Protein AF-A0A2M9WPB8-F1 (afdb_monomer_lite)

InterPro domains:
  IPR001460 Penicillin-binding protein, transpeptidase [PF00905] (1-95)
  IPR012338 Beta-lactamase/transpeptidase-like [G3DSA:3.40.710.10] (1-95)
  IPR012338 Beta-lactamase/transpeptidase-like [SSF56601] (2-95)
  IPR050396 Glycosyltransferase 51/Transpeptidase [PTHR32282] (2-95)

Structure (mmCIF, N/CA/C/O backbone):
data_AF-A0A2M9WPB8-F1
#
_entry.id   AF-A0A2M9WPB8-F1
#
loop_
_atom_site.group_PDB
_atom_site.id
_atom_site.type_symbol
_atom_site.label_atom_id
_atom_site.label_alt_id
_atom_site.label_comp_id
_atom_site.label_asym_id
_atom_site.label_entity_id
_atom_site.label_seq_id
_atom_site.pdbx_PDB_ins_code
_atom_site.Cartn_x
_atom_site.Cartn_y
_atom_site.Cartn_z
_atom_site.occupancy
_atom_site.B_iso_or_equiv
_atom_site.auth_seq_id
_atom_site.auth_comp_id
_atom_site.auth_asym_id
_atom_site.auth_atom_id
_atom_site.pdbx_PDB_model_num
ATOM 1 N N . MET A 1 1 ? 14.241 6.677 -9.712 1.00 82.38 1 MET A N 1
ATOM 2 C CA . MET A 1 1 ? 12.835 6.369 -9.371 1.00 82.38 1 MET A CA 1
ATOM 3 C C . MET A 1 1 ? 12.424 5.199 -10.237 1.00 82.38 1 MET A C 1
ATOM 5 O O . MET A 1 1 ? 12.708 5.253 -11.427 1.00 82.38 1 MET A O 1
ATOM 9 N N . GLY A 1 2 ? 11.873 4.148 -9.635 1.00 93.19 2 GLY A N 1
ATOM 10 C CA . GLY A 1 2 ? 11.401 2.963 -10.349 1.00 93.19 2 GLY A CA 1
ATOM 11 C C . GLY A 1 2 ? 9.881 2.978 -10.468 1.00 93.19 2 GLY A C 1
ATOM 12 O O . GLY A 1 2 ? 9.210 3.487 -9.572 1.00 93.19 2 GLY A O 1
ATOM 13 N N . ALA A 1 3 ? 9.346 2.433 -11.553 1.00 96.06 3 ALA A N 1
ATOM 14 C CA . ALA A 1 3 ? 7.912 2.236 -11.740 1.00 96.06 3 ALA A CA 1
ATOM 15 C C . ALA A 1 3 ? 7.658 0.923 -12.481 1.00 96.06 3 ALA A C 1
ATOM 17 O O . ALA A 1 3 ? 8.431 0.563 -13.365 1.00 96.06 3 ALA A O 1
ATOM 18 N N . VAL A 1 4 ? 6.566 0.235 -12.150 1.00 97.50 4 VAL A N 1
ATOM 19 C CA . VAL A 1 4 ? 6.131 -1.002 -12.811 1.00 97.50 4 VAL A CA 1
ATOM 20 C C . VAL A 1 4 ? 4.626 -0.924 -13.028 1.00 97.50 4 VAL A C 1
ATOM 22 O O . VAL A 1 4 ? 3.887 -0.550 -12.120 1.00 97.50 4 VAL A O 1
ATOM 25 N N . VAL A 1 5 ? 4.175 -1.282 -14.226 1.00 97.94 5 VAL A N 1
ATOM 26 C CA . VAL A 1 5 ? 2.761 -1.458 -14.564 1.00 97.94 5 VAL A CA 1
ATOM 27 C C . VAL A 1 5 ? 2.510 -2.945 -14.742 1.00 97.94 5 VAL A C 1
ATOM 29 O O . VAL A 1 5 ? 3.201 -3.600 -15.527 1.00 97.94 5 VAL A O 1
ATOM 32 N N . ILE A 1 6 ? 1.522 -3.469 -14.020 1.00 98.25 6 ILE A N 1
ATOM 33 C CA . ILE A 1 6 ? 1.168 -4.887 -14.042 1.00 98.25 6 ILE A CA 1
ATOM 34 C C . ILE A 1 6 ? -0.275 -5.104 -14.494 1.00 98.25 6 ILE A C 1
ATOM 36 O O . ILE A 1 6 ? -1.151 -4.274 -14.258 1.00 98.25 6 ILE A O 1
ATOM 40 N N . ASP A 1 7 ? -0.513 -6.251 -15.118 1.00 98.25 7 ASP A N 1
ATOM 41 C CA . ASP A 1 7 ? -1.843 -6.828 -15.265 1.00 98.25 7 ASP A CA 1
ATOM 42 C C . ASP A 1 7 ? -2.247 -7.480 -13.935 1.00 98.25 7 ASP A C 1
ATOM 44 O O . ASP A 1 7 ? -1.596 -8.423 -13.482 1.00 98.25 7 ASP A O 1
ATOM 48 N N . ASN A 1 8 ? -3.315 -6.988 -13.304 1.00 97.31 8 ASN A N 1
ATOM 49 C CA . ASN A 1 8 ? -3.759 -7.478 -11.994 1.00 97.31 8 ASN A CA 1
ATOM 50 C C . ASN A 1 8 ? -4.323 -8.907 -12.030 1.00 97.31 8 ASN A C 1
ATOM 52 O O . ASN A 1 8 ? -4.297 -9.586 -11.008 1.00 97.31 8 ASN A O 1
ATOM 56 N N . ALA A 1 9 ? -4.852 -9.362 -13.169 1.00 98.00 9 ALA A N 1
ATOM 57 C CA . ALA A 1 9 ? -5.439 -10.693 -13.291 1.00 98.00 9 ALA A CA 1
ATOM 58 C C . ALA A 1 9 ? -4.362 -11.763 -13.501 1.00 98.00 9 ALA A C 1
ATOM 60 O O . ALA A 1 9 ? -4.475 -12.866 -12.971 1.00 98.00 9 ALA A O 1
ATOM 61 N N . THR A 1 10 ? -3.316 -11.448 -14.270 1.00 98.19 10 THR A N 1
ATOM 62 C CA . THR A 1 10 ? -2.287 -12.431 -14.643 1.00 98.19 10 THR A CA 1
ATOM 63 C C . THR A 1 10 ? -0.930 -12.203 -13.981 1.00 98.19 10 THR A C 1
ATOM 65 O O . THR A 1 10 ? -0.043 -13.036 -14.138 1.00 98.19 10 THR A O 1
ATOM 68 N N . GLY A 1 11 ? -0.712 -11.058 -13.332 1.00 96.88 11 GLY A N 1
ATOM 69 C CA . GLY A 1 11 ? 0.582 -10.660 -12.766 1.00 96.88 11 GLY A CA 1
ATOM 70 C C . GLY A 1 11 ? 1.653 -10.318 -13.810 1.00 96.88 11 GLY A C 1
ATOM 71 O O . GLY A 1 11 ? 2.839 -10.276 -13.488 1.00 96.88 11 GLY A O 1
ATOM 72 N N . LYS A 1 12 ? 1.272 -10.098 -15.076 1.00 98.31 12 LYS A N 1
ATOM 73 C CA . LYS A 1 12 ? 2.234 -9.802 -16.151 1.00 98.31 12 LYS A CA 1
ATOM 74 C C . LYS A 1 12 ? 2.749 -8.377 -16.007 1.00 98.31 12 LYS A C 1
ATOM 76 O O . LYS A 1 12 ? 1.950 -7.463 -15.836 1.00 98.31 12 LYS A O 1
ATOM 81 N N . VAL A 1 13 ? 4.054 -8.172 -16.167 1.00 97.81 13 VAL A N 1
ATOM 82 C CA . VAL A 1 13 ? 4.626 -6.827 -16.311 1.00 97.81 13 VAL A CA 1
ATOM 83 C C . VAL A 1 13 ? 4.338 -6.325 -17.724 1.00 97.81 13 VAL A C 1
ATOM 85 O O . VAL A 1 13 ? 4.797 -6.917 -18.699 1.00 97.81 13 VAL A O 1
ATOM 88 N N . LEU A 1 14 ? 3.570 -5.243 -17.830 1.00 97.88 14 LEU A N 1
ATOM 89 C CA . LEU A 1 14 ? 3.211 -4.615 -19.104 1.00 97.88 14 LEU A CA 1
ATOM 90 C C . LEU A 1 14 ? 4.253 -3.578 -19.529 1.00 97.88 14 LEU A C 1
ATOM 92 O O . LEU A 1 14 ? 4.575 -3.455 -20.707 1.00 97.88 14 LEU A O 1
ATOM 96 N N . ALA A 1 15 ? 4.781 -2.835 -18.558 1.00 97.69 15 ALA A N 1
ATOM 97 C CA . ALA A 1 15 ? 5.830 -1.845 -18.750 1.00 97.69 15 ALA A CA 1
ATOM 98 C C . ALA A 1 15 ? 6.548 -1.580 -17.422 1.00 97.69 15 ALA A C 1
ATOM 100 O O . ALA A 1 15 ? 5.979 -1.782 -16.348 1.00 97.69 15 ALA A O 1
ATOM 101 N N . PHE A 1 16 ? 7.780 -1.080 -17.483 1.00 97.44 16 PHE A N 1
ATOM 102 C CA . PHE A 1 16 ? 8.485 -0.581 -16.307 1.00 97.44 16 PHE A CA 1
ATOM 103 C C . PHE A 1 16 ? 9.473 0.525 -16.682 1.00 97.44 16 PHE A C 1
ATOM 105 O O . PHE A 1 16 ? 9.911 0.628 -17.826 1.00 97.44 16 PHE A O 1
ATOM 112 N N . SER A 1 17 ? 9.845 1.334 -15.694 1.00 96.62 17 SER A N 1
ATOM 113 C CA . SER A 1 17 ? 10.980 2.248 -15.761 1.00 96.62 17 SER A CA 1
ATOM 114 C C . SER A 1 17 ? 11.921 1.942 -14.604 1.00 96.62 17 SER A C 1
ATOM 116 O O . SER A 1 17 ? 11.509 1.971 -13.445 1.00 96.62 17 SER A O 1
ATOM 118 N N . GLY A 1 18 ? 13.180 1.628 -14.914 1.00 95.44 18 GLY A N 1
ATOM 119 C CA . GLY A 1 18 ? 14.210 1.366 -13.907 1.00 95.44 18 GLY A CA 1
ATOM 120 C C . GLY A 1 18 ? 14.843 2.637 -13.332 1.00 95.44 18 GLY A C 1
ATOM 121 O O . GLY A 1 18 ? 15.443 2.588 -12.266 1.00 95.44 18 GLY A O 1
ATOM 122 N N . GLY A 1 19 ? 14.701 3.788 -13.990 1.00 94.06 19 GLY A N 1
ATOM 123 C CA . GLY A 1 19 ? 15.394 5.019 -13.620 1.00 94.06 19 GLY A CA 1
ATOM 124 C C . GLY A 1 19 ? 15.063 6.176 -14.560 1.00 94.06 19 GLY A C 1
ATOM 125 O O . GLY A 1 19 ? 14.327 6.012 -15.526 1.00 94.06 19 GLY A O 1
ATOM 126 N N . VAL A 1 20 ? 15.592 7.364 -14.259 1.00 94.56 20 VAL A N 1
ATOM 127 C CA . VAL A 1 20 ? 15.320 8.574 -15.060 1.00 94.56 20 VAL A CA 1
ATOM 128 C C . VAL A 1 20 ? 16.137 8.582 -16.353 1.00 94.56 20 VAL A C 1
ATOM 130 O O . VAL A 1 20 ? 15.603 8.901 -17.409 1.00 94.56 20 VAL A O 1
ATOM 133 N N . ASP A 1 21 ? 17.416 8.210 -16.277 1.00 92.88 21 ASP A N 1
ATOM 134 C CA . ASP A 1 21 ? 18.318 8.163 -17.427 1.00 92.88 21 ASP A CA 1
ATOM 135 C C . ASP A 1 21 ? 19.256 6.960 -17.326 1.00 92.88 21 ASP A C 1
ATOM 137 O O . ASP A 1 21 ? 20.163 6.919 -16.492 1.00 92.88 21 ASP A O 1
ATOM 141 N N . PHE A 1 22 ? 19.040 5.997 -18.217 1.00 92.19 22 PHE A N 1
ATOM 142 C CA . PHE A 1 22 ? 19.792 4.751 -18.258 1.00 92.19 22 PHE A CA 1
ATOM 143 C C . PHE A 1 22 ? 21.258 4.930 -18.675 1.00 92.19 22 PHE A C 1
ATOM 145 O O . PHE A 1 22 ? 22.105 4.125 -18.298 1.00 92.19 22 PHE A O 1
ATOM 152 N N . LYS A 1 23 ? 21.594 5.970 -19.452 1.00 94.69 23 LYS A N 1
ATOM 153 C CA . LYS A 1 23 ? 22.988 6.210 -19.865 1.00 94.69 23 LYS A CA 1
ATOM 154 C C . LYS A 1 23 ? 23.833 6.669 -18.683 1.00 94.69 23 LYS A C 1
ATOM 156 O O . LYS A 1 23 ? 24.980 6.254 -18.554 1.00 94.69 23 LYS A O 1
ATOM 161 N N . ASN A 1 24 ? 23.237 7.494 -17.826 1.00 94.62 24 ASN A N 1
ATOM 162 C CA . ASN A 1 24 ? 23.884 8.047 -16.643 1.00 94.62 24 ASN A CA 1
ATOM 163 C C . ASN A 1 24 ? 23.838 7.098 -15.435 1.00 94.62 24 ASN A C 1
ATOM 165 O O . ASN A 1 24 ? 24.747 7.127 -14.610 1.00 94.62 24 ASN A O 1
ATOM 169 N N . SER A 1 25 ? 22.806 6.257 -15.313 1.00 94.25 25 SER A N 1
ATOM 170 C CA . SER A 1 25 ? 22.719 5.237 -14.265 1.00 94.25 25 SER A CA 1
ATOM 171 C C . SER A 1 25 ? 21.936 4.017 -14.734 1.00 94.25 25 SER A C 1
ATOM 173 O O . SER A 1 25 ? 20.758 4.106 -15.072 1.00 94.25 25 SER A O 1
ATOM 175 N N . GLN A 1 26 ? 22.584 2.857 -14.690 1.00 94.75 26 GLN A N 1
ATOM 176 C CA . GLN A 1 26 ? 22.006 1.572 -15.081 1.00 94.75 26 GLN A CA 1
ATOM 177 C C . GLN A 1 26 ? 21.341 0.837 -13.907 1.00 94.75 26 GLN A C 1
ATOM 179 O O . GLN A 1 26 ? 20.924 -0.309 -14.057 1.00 94.75 26 GLN A O 1
ATOM 184 N N . ILE A 1 27 ? 21.234 1.474 -12.734 1.00 95.00 27 ILE A N 1
ATOM 185 C CA . ILE A 1 27 ? 20.554 0.886 -11.577 1.00 95.00 27 ILE A CA 1
ATOM 186 C C . ILE A 1 27 ? 19.068 0.743 -11.895 1.00 95.00 27 ILE A C 1
ATOM 188 O O . ILE A 1 27 ? 18.380 1.729 -12.166 1.00 95.00 27 ILE A O 1
ATOM 192 N N . ASN A 1 28 ? 18.558 -0.482 -11.799 1.00 94.75 28 ASN A N 1
ATOM 193 C CA . ASN A 1 28 ? 17.149 -0.763 -11.995 1.00 94.75 28 ASN A CA 1
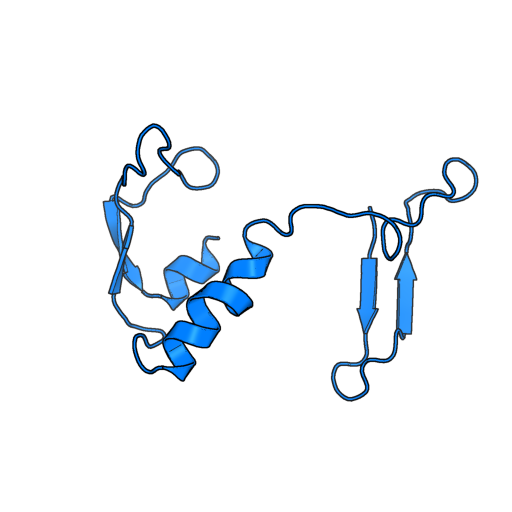ATOM 194 C C . ASN A 1 28 ? 16.384 -0.658 -10.671 1.00 94.75 28 ASN A C 1
ATOM 196 O O . ASN A 1 28 ? 16.253 -1.613 -9.908 1.00 94.75 28 ASN A O 1
ATOM 200 N N . HIS A 1 29 ? 15.829 0.519 -10.408 1.00 95.75 29 HIS A N 1
ATOM 201 C CA . HIS A 1 29 ? 15.030 0.767 -9.213 1.00 95.75 29 HIS A CA 1
ATOM 202 C C . HIS A 1 29 ? 13.696 0.013 -9.177 1.00 95.75 29 HIS A C 1
ATOM 204 O O . HIS A 1 29 ? 13.052 0.000 -8.131 1.00 95.75 29 HIS A O 1
ATOM 210 N N . ALA A 1 30 ? 13.259 -0.572 -10.295 1.00 95.44 30 ALA A N 1
ATOM 211 C CA . ALA A 1 30 ? 12.022 -1.341 -10.346 1.00 95.44 30 ALA A CA 1
ATOM 212 C C . ALA A 1 30 ? 12.190 -2.768 -9.802 1.00 95.44 30 ALA A C 1
ATOM 214 O O . ALA A 1 30 ? 11.251 -3.289 -9.206 1.00 95.44 30 ALA A O 1
ATOM 215 N N . PHE A 1 31 ? 13.364 -3.382 -9.982 1.00 96.31 31 PHE A N 1
ATOM 216 C CA . PHE A 1 31 ? 13.566 -4.805 -9.677 1.00 96.31 31 PHE A CA 1
ATOM 217 C C . PHE A 1 31 ? 14.750 -5.100 -8.752 1.00 96.31 31 PHE A C 1
ATOM 219 O O . PHE A 1 31 ? 14.697 -6.077 -8.012 1.00 96.31 31 PHE A O 1
ATOM 226 N N . ASP 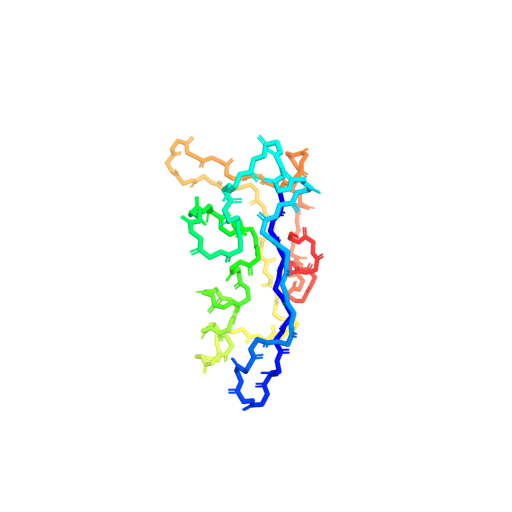A 1 32 ? 15.779 -4.248 -8.732 1.00 95.44 32 ASP A N 1
ATOM 227 C CA . ASP A 1 32 ? 17.058 -4.605 -8.101 1.00 95.44 32 ASP A CA 1
ATOM 228 C C . ASP A 1 32 ? 17.317 -3.854 -6.789 1.00 95.44 32 ASP A C 1
ATOM 230 O O . ASP A 1 32 ? 18.247 -4.180 -6.050 1.00 95.44 32 ASP A O 1
ATOM 234 N N . THR A 1 33 ? 16.517 -2.829 -6.473 1.00 94.38 33 THR A N 1
ATOM 235 C CA . THR A 1 33 ? 16.733 -2.007 -5.273 1.00 94.38 33 THR A CA 1
ATOM 236 C C . THR A 1 33 ? 15.689 -2.244 -4.197 1.00 94.38 33 THR A C 1
ATOM 238 O O . THR A 1 33 ? 14.492 -2.174 -4.461 1.00 94.38 33 THR A O 1
ATOM 241 N N . TYR A 1 34 ? 16.148 -2.398 -2.955 1.00 94.19 34 TYR A N 1
ATOM 242 C CA . TYR A 1 34 ? 15.290 -2.544 -1.781 1.00 94.19 34 TYR A CA 1
ATOM 243 C C . TYR A 1 34 ? 15.115 -1.210 -1.057 1.00 94.19 34 TYR A C 1
ATOM 245 O O . TYR A 1 34 ? 16.081 -0.488 -0.796 1.00 94.19 34 TYR A O 1
ATOM 253 N N . ARG A 1 35 ? 13.869 -0.879 -0.713 1.00 93.81 35 ARG A N 1
ATOM 254 C CA . ARG A 1 35 ? 13.495 0.305 0.070 1.00 93.81 35 ARG A CA 1
ATOM 255 C C . ARG A 1 35 ? 12.351 -0.046 1.012 1.00 93.81 35 ARG A C 1
ATOM 257 O O . ARG A 1 35 ? 11.578 -0.958 0.738 1.00 93.81 35 ARG A O 1
ATOM 264 N N . SER A 1 36 ? 12.233 0.702 2.108 1.00 93.69 36 SER A N 1
ATOM 265 C CA . SER A 1 36 ? 11.038 0.616 2.948 1.00 93.69 36 SER A CA 1
ATOM 266 C C . SER A 1 36 ? 9.814 1.057 2.132 1.00 93.69 36 SER A C 1
ATOM 268 O O . SER A 1 36 ? 9.865 2.139 1.541 1.00 93.69 36 SER A O 1
ATOM 270 N N . PRO A 1 37 ? 8.719 0.275 2.111 1.00 92.88 37 PRO A N 1
ATOM 271 C CA . PRO A 1 37 ? 7.474 0.675 1.452 1.00 92.88 37 PRO A CA 1
ATOM 272 C C . PRO A 1 37 ? 6.762 1.828 2.183 1.00 92.88 37 PRO A C 1
ATOM 274 O O . PRO A 1 37 ? 5.833 2.428 1.638 1.00 92.88 37 PRO A O 1
ATOM 277 N N . GLY A 1 38 ? 7.171 2.157 3.415 1.00 92.50 38 GLY A N 1
ATOM 278 C CA . GLY A 1 38 ? 6.522 3.191 4.222 1.00 92.50 38 GLY A CA 1
ATOM 279 C C . GLY A 1 38 ? 5.031 2.906 4.430 1.00 92.50 38 GLY A C 1
ATOM 280 O O . GLY A 1 38 ? 4.621 1.751 4.522 1.00 92.50 38 GLY A O 1
ATOM 281 N N . SER A 1 39 ? 4.202 3.953 4.472 1.00 92.38 39 SER A N 1
ATOM 282 C CA . SER A 1 39 ? 2.748 3.831 4.665 1.00 92.38 39 SER A CA 1
ATOM 283 C C . SER A 1 39 ? 2.036 2.950 3.632 1.00 92.38 39 SER A C 1
ATOM 285 O O . SER A 1 39 ? 0.980 2.406 3.951 1.00 92.38 39 SER A O 1
ATOM 287 N N . SER A 1 40 ? 2.598 2.755 2.431 1.00 93.38 40 SER A N 1
ATOM 288 C CA . SER A 1 40 ? 1.956 1.958 1.372 1.00 93.38 40 SER A CA 1
ATOM 289 C C . SER A 1 40 ? 1.738 0.486 1.752 1.00 93.38 40 SER A C 1
ATOM 291 O O . SER A 1 40 ? 0.895 -0.179 1.157 1.00 93.38 40 SER A O 1
ATOM 293 N N . ILE A 1 41 ? 2.434 -0.018 2.780 1.00 95.69 41 ILE A N 1
ATOM 294 C CA . ILE A 1 41 ? 2.271 -1.392 3.277 1.00 95.69 41 ILE A CA 1
ATOM 295 C C . ILE A 1 41 ? 1.058 -1.575 4.201 1.00 95.69 41 ILE A C 1
ATOM 297 O O . ILE A 1 41 ? 0.588 -2.699 4.389 1.00 95.69 41 ILE A O 1
ATOM 301 N N . LYS A 1 42 ? 0.539 -0.489 4.795 1.00 94.94 42 LYS A N 1
ATOM 302 C CA . LYS A 1 42 ? -0.523 -0.534 5.816 1.00 94.94 42 LYS A CA 1
ATOM 303 C C . LYS A 1 42 ? -1.782 -1.284 5.354 1.00 94.94 42 LYS A C 1
ATOM 305 O O . LYS A 1 42 ? -2.274 -2.090 6.150 1.00 94.94 42 LYS A O 1
ATOM 310 N N . PRO A 1 43 ? -2.303 -1.096 4.119 1.00 95.25 43 PRO A N 1
ATOM 311 C CA . PRO A 1 43 ? -3.450 -1.868 3.645 1.00 95.25 43 PRO A CA 1
ATOM 312 C C . PRO A 1 43 ? -3.232 -3.381 3.730 1.00 95.25 43 PRO A C 1
ATOM 314 O O . PRO A 1 43 ? -4.152 -4.103 4.094 1.00 95.25 43 PRO A O 1
ATOM 317 N N . TYR A 1 44 ? -2.017 -3.856 3.443 1.00 95.19 44 TYR A N 1
ATOM 318 C CA . TYR A 1 44 ? -1.719 -5.283 3.336 1.00 95.19 44 TYR A CA 1
ATOM 319 C C . TYR A 1 44 ? -1.365 -5.936 4.678 1.00 95.19 44 TYR A C 1
ATOM 321 O O . TYR A 1 44 ? -1.817 -7.042 4.949 1.00 95.19 44 TYR A O 1
ATOM 329 N N . LEU A 1 45 ? -0.574 -5.273 5.530 1.00 96.12 45 LEU A N 1
ATOM 330 C CA . LEU A 1 45 ? -0.100 -5.874 6.789 1.00 96.12 45 LEU A CA 1
ATOM 331 C C . LEU A 1 45 ? -0.924 -5.508 8.026 1.00 96.12 45 LEU A C 1
ATOM 333 O O . LEU A 1 45 ? -0.810 -6.190 9.040 1.00 96.12 45 LEU A O 1
ATOM 337 N N . VAL A 1 46 ? -1.723 -4.439 7.972 1.00 94.88 46 VAL A N 1
ATOM 338 C CA . VAL A 1 46 ? -2.464 -3.944 9.143 1.00 94.88 46 VAL A CA 1
ATOM 339 C C . VAL A 1 46 ? -3.964 -4.043 8.909 1.00 94.88 46 VAL A C 1
ATOM 341 O O . VAL A 1 46 ? -4.647 -4.811 9.581 1.00 94.88 46 VAL A O 1
ATOM 344 N N . TYR A 1 47 ? -4.482 -3.293 7.935 1.00 95.44 47 TYR A N 1
ATOM 345 C CA . TYR A 1 47 ? -5.928 -3.171 7.742 1.00 95.44 47 TYR A CA 1
ATOM 346 C C . TYR A 1 47 ? -6.543 -4.434 7.131 1.00 95.44 47 TYR A C 1
ATOM 348 O O . TYR A 1 47 ? -7.571 -4.889 7.621 1.00 95.44 47 TYR A O 1
ATOM 356 N N . GLY A 1 48 ? -5.910 -5.032 6.115 1.00 95.94 48 GLY A N 1
ATOM 357 C CA . GLY A 1 48 ? -6.379 -6.264 5.472 1.00 95.94 48 GLY A CA 1
ATOM 358 C C . GLY A 1 48 ? -6.593 -7.408 6.470 1.00 95.94 48 GLY A C 1
ATOM 359 O O . GLY A 1 48 ? -7.725 -7.868 6.603 1.00 95.94 48 GLY A O 1
ATOM 360 N N . PRO A 1 49 ? -5.568 -7.814 7.245 1.00 97.62 49 PRO A N 1
ATOM 361 C CA . PRO A 1 49 ? -5.713 -8.851 8.263 1.00 97.62 49 PRO A CA 1
ATOM 362 C C . PRO A 1 49 ? -6.735 -8.495 9.349 1.00 97.62 49 PRO A C 1
ATOM 364 O O . PRO A 1 49 ? -7.499 -9.353 9.780 1.00 97.62 49 PRO A O 1
ATOM 367 N N . ALA A 1 50 ? -6.796 -7.231 9.783 1.00 97.06 50 ALA A N 1
ATOM 368 C CA . ALA A 1 50 ? -7.771 -6.806 10.787 1.00 97.06 50 ALA A CA 1
ATOM 369 C C . ALA A 1 50 ? -9.222 -6.914 10.283 1.00 97.06 50 ALA A C 1
ATOM 371 O O . ALA A 1 50 ? -10.112 -7.275 11.054 1.00 97.06 50 ALA A O 1
ATOM 372 N N . ILE A 1 51 ? -9.463 -6.636 8.999 1.00 96.75 51 ILE A N 1
ATOM 373 C CA . ILE A 1 51 ? 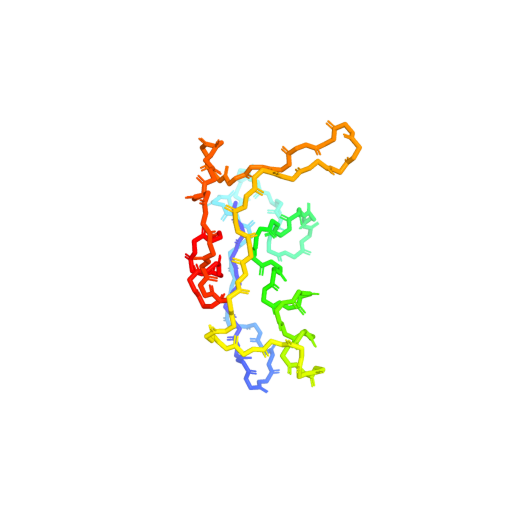-10.770 -6.822 8.355 1.00 96.75 51 ILE A CA 1
ATOM 374 C C . ILE A 1 51 ? -11.072 -8.317 8.173 1.00 96.75 51 ILE A C 1
ATOM 376 O O . ILE A 1 51 ? -12.166 -8.753 8.526 1.00 96.75 51 ILE A O 1
ATOM 380 N N . GLU A 1 52 ? -10.108 -9.110 7.694 1.00 96.94 52 GLU A N 1
ATOM 381 C CA . GLU A 1 52 ? -10.244 -10.566 7.494 1.00 96.94 52 GLU A CA 1
ATOM 382 C C . GLU A 1 52 ? -10.627 -11.281 8.800 1.00 96.94 52 GLU A C 1
ATOM 384 O O . GLU A 1 52 ? -11.547 -12.099 8.847 1.00 96.94 52 GLU A O 1
ATOM 389 N N . HIS A 1 53 ? -9.987 -10.895 9.906 1.00 97.38 53 HIS A N 1
ATOM 390 C CA . HIS A 1 53 ? -10.289 -11.404 11.242 1.00 97.38 53 HIS A CA 1
ATOM 391 C C . HIS A 1 53 ? -11.495 -10.727 11.913 1.00 97.38 53 HIS A C 1
ATOM 393 O O . HIS A 1 53 ? -11.767 -10.993 13.084 1.00 97.38 53 HIS A O 1
ATOM 399 N N . LYS A 1 54 ? -12.240 -9.878 11.191 1.00 96.38 54 LYS A N 1
ATOM 400 C CA . LYS A 1 54 ? -13.451 -9.181 11.662 1.00 96.38 54 LYS A CA 1
ATOM 401 C C . LYS A 1 54 ? -13.226 -8.313 12.908 1.00 96.38 54 LYS A C 1
ATOM 403 O O . LYS A 1 54 ? -14.152 -8.091 13.685 1.00 96.38 54 LYS A O 1
ATOM 408 N N . LEU A 1 55 ? -12.005 -7.815 13.099 1.00 97.50 55 LEU A N 1
ATOM 409 C CA . LEU A 1 55 ? -11.645 -6.930 14.210 1.00 97.50 55 LEU A CA 1
ATOM 410 C C . LEU A 1 55 ? -12.088 -5.489 13.945 1.00 97.50 55 LEU A C 1
ATOM 412 O O . LEU A 1 55 ? -12.443 -4.766 14.874 1.00 97.50 55 LEU A O 1
ATOM 416 N N . ILE A 1 56 ? -12.062 -5.072 12.676 1.00 97.00 56 ILE A N 1
ATOM 417 C CA . ILE A 1 56 ? -12.459 -3.732 12.245 1.00 97.00 56 ILE A CA 1
ATOM 418 C C . ILE A 1 56 ? -13.325 -3.792 10.981 1.00 97.00 56 ILE A C 1
ATOM 420 O O . ILE A 1 56 ? -13.286 -4.746 10.209 1.00 97.00 56 ILE A O 1
ATOM 424 N N . SER A 1 57 ? -14.073 -2.720 10.752 1.00 95.62 57 SER A N 1
ATOM 425 C CA . SER A 1 57 ? -14.766 -2.383 9.509 1.00 95.62 57 SER A CA 1
ATOM 426 C C . SER A 1 57 ? -14.319 -0.990 9.049 1.00 95.62 57 SER A C 1
ATOM 428 O O . SER A 1 57 ? -13.614 -0.297 9.785 1.00 95.62 57 SER A O 1
ATOM 430 N N . SER A 1 58 ? -14.753 -0.537 7.870 1.00 94.00 58 SER A N 1
ATOM 431 C CA . SE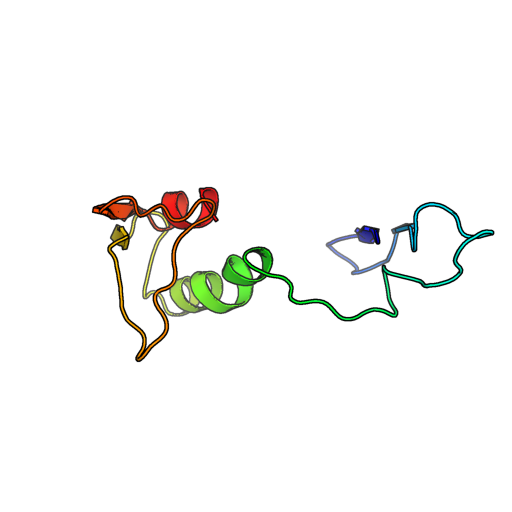R A 1 58 ? -14.417 0.803 7.353 1.00 94.00 58 SER A CA 1
ATOM 432 C C . SER A 1 58 ? -14.759 1.940 8.326 1.00 94.00 58 SER A C 1
ATOM 434 O O . SER A 1 58 ? -14.011 2.912 8.414 1.00 94.00 58 SER A O 1
ATOM 436 N N . GLN A 1 59 ? -15.846 1.785 9.089 1.00 95.81 59 GLN A N 1
ATOM 437 C CA . GLN A 1 59 ? -16.361 2.783 10.029 1.00 95.81 59 GLN A CA 1
ATOM 438 C C . GLN A 1 59 ? -15.933 2.547 11.481 1.00 95.81 59 GLN A C 1
ATOM 440 O O . GLN A 1 59 ? -16.327 3.309 12.363 1.00 95.81 59 GLN A O 1
ATOM 445 N N . THR A 1 60 ? -15.126 1.519 11.756 1.00 97.06 60 THR A N 1
ATOM 446 C CA . THR A 1 60 ? -14.598 1.301 13.106 1.00 97.06 60 THR A CA 1
ATOM 447 C C . THR A 1 60 ? -13.751 2.499 13.526 1.00 97.06 60 THR A C 1
ATOM 449 O O . THR A 1 60 ? -12.855 2.918 12.795 1.00 97.06 60 THR A O 1
ATOM 452 N N . ALA A 1 61 ? -14.049 3.044 14.703 1.00 96.19 61 ALA A N 1
ATOM 453 C CA . ALA A 1 61 ? -13.319 4.156 15.288 1.00 96.19 61 ALA A CA 1
ATOM 454 C C . ALA A 1 61 ? -11.931 3.697 15.765 1.00 96.19 61 ALA A C 1
ATOM 456 O O . ALA A 1 61 ? -11.817 2.827 16.628 1.00 96.19 61 ALA A O 1
ATOM 457 N N . LEU A 1 62 ? -10.883 4.300 15.212 1.00 94.56 62 LEU A N 1
ATOM 458 C CA . LEU A 1 62 ? -9.486 4.122 15.587 1.00 94.56 62 LEU A CA 1
ATOM 459 C C . LEU A 1 62 ? -8.999 5.355 16.345 1.00 94.56 62 LEU A C 1
ATOM 461 O O . LEU A 1 62 ? -9.349 6.484 16.007 1.00 94.56 62 LEU A O 1
ATOM 465 N N . ALA A 1 63 ? -8.205 5.133 17.384 1.00 93.25 63 ALA A N 1
ATOM 466 C CA . ALA A 1 63 ? -7.683 6.194 18.231 1.00 93.25 63 ALA A CA 1
ATOM 467 C C . ALA A 1 63 ? -6.461 6.849 17.561 1.00 93.25 63 ALA A C 1
ATOM 469 O O . ALA A 1 63 ? -5.422 6.201 17.444 1.00 93.25 63 ALA A O 1
ATOM 470 N N . ASP A 1 64 ? -6.565 8.116 17.151 1.00 90.62 64 ASP A N 1
ATOM 471 C CA . ASP A 1 64 ? -5.429 8.895 16.644 1.00 90.62 64 ASP A CA 1
ATOM 472 C C . ASP A 1 64 ? -4.950 9.905 17.695 1.00 90.62 64 ASP A C 1
ATOM 474 O O . ASP A 1 64 ? -5.255 11.100 17.654 1.00 90.62 64 ASP A O 1
ATOM 478 N N . PHE A 1 65 ? -4.236 9.385 18.694 1.00 90.50 65 PHE A N 1
ATOM 479 C CA . PHE A 1 65 ? -3.660 10.150 19.799 1.00 90.50 65 PHE A CA 1
ATOM 480 C C . PHE A 1 65 ? -2.163 9.837 19.944 1.00 90.50 65 PHE A C 1
ATOM 482 O O . PHE A 1 65 ? -1.738 8.721 19.622 1.00 90.50 65 PHE A O 1
ATOM 489 N N . PRO A 1 66 ? -1.356 10.767 20.498 1.00 87.62 66 PRO A N 1
ATOM 490 C CA . PRO A 1 66 ? 0.047 10.523 20.805 1.00 87.62 66 PRO A CA 1
ATOM 491 C C . PRO A 1 66 ? 0.232 9.240 21.606 1.00 87.62 66 PRO A C 1
ATOM 493 O O . PRO A 1 66 ? -0.254 9.111 22.729 1.00 87.62 66 PRO A O 1
ATOM 496 N N . THR A 1 67 ? 0.973 8.300 21.032 1.00 88.31 67 THR A N 1
ATOM 497 C CA . THR A 1 67 ? 1.270 7.016 21.664 1.00 88.31 67 THR A CA 1
ATOM 498 C C . THR A 1 67 ? 2.778 6.836 21.744 1.00 88.31 67 THR A C 1
ATOM 500 O O . THR A 1 67 ? 3.506 7.169 20.811 1.00 88.31 67 THR A O 1
ATOM 503 N N . ARG A 1 68 ? 3.265 6.327 22.878 1.00 89.25 68 ARG A N 1
ATOM 504 C CA . ARG A 1 68 ? 4.680 6.008 23.099 1.00 89.25 68 ARG A CA 1
ATOM 505 C C . ARG A 1 68 ? 4.901 4.508 22.971 1.00 89.25 68 ARG A C 1
ATOM 507 O O . ARG A 1 68 ? 4.290 3.729 23.693 1.00 89.25 68 ARG A O 1
ATOM 514 N N . PHE A 1 69 ? 5.848 4.128 22.125 1.00 87.88 69 PHE A N 1
ATOM 515 C CA . PHE A 1 69 ? 6.399 2.781 22.035 1.00 87.88 69 PHE A CA 1
ATOM 516 C C . PHE A 1 69 ? 7.836 2.820 22.572 1.00 87.88 69 PHE A C 1
ATOM 518 O O . PHE A 1 69 ? 8.803 2.993 21.831 1.00 87.88 69 PHE A O 1
ATOM 525 N N . GLY A 1 70 ? 7.980 2.755 23.899 1.00 90.81 70 GLY A N 1
ATOM 526 C CA . GLY A 1 70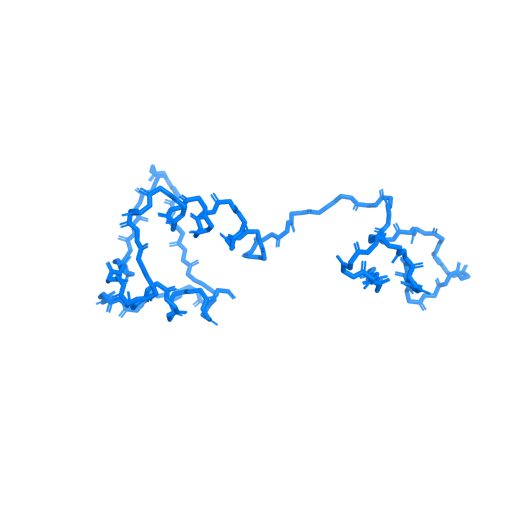 ? 9.262 2.997 24.567 1.00 90.81 70 GLY A CA 1
ATOM 527 C C . GLY A 1 70 ? 9.759 4.429 24.326 1.00 90.81 70 GLY A C 1
ATOM 528 O O . GLY A 1 70 ? 9.074 5.394 24.667 1.00 90.81 70 GLY A O 1
ATOM 529 N N . ASN A 1 71 ? 10.936 4.567 23.709 1.00 90.88 71 ASN A N 1
ATOM 530 C CA . ASN A 1 71 ? 11.512 5.869 23.341 1.00 90.88 71 ASN A CA 1
ATOM 531 C C . ASN A 1 71 ? 11.002 6.403 21.993 1.00 90.88 71 ASN A C 1
ATOM 533 O O . ASN A 1 71 ? 11.332 7.526 21.618 1.00 90.88 71 ASN A O 1
ATOM 537 N N . TYR A 1 72 ? 10.219 5.614 21.256 1.00 83.50 72 TYR A N 1
ATOM 538 C CA . TYR A 1 72 ? 9.686 5.996 19.957 1.00 83.50 72 TYR A CA 1
ATOM 539 C C . TYR A 1 72 ? 8.285 6.596 20.098 1.00 83.50 72 TYR A C 1
ATOM 541 O O . TYR A 1 72 ? 7.395 5.993 20.699 1.00 83.50 72 TYR A O 1
ATOM 549 N N . ILE A 1 73 ? 8.092 7.787 19.534 1.00 84.62 73 ILE A N 1
ATOM 550 C CA . ILE A 1 73 ? 6.800 8.475 19.466 1.00 84.62 73 ILE A CA 1
ATOM 551 C C . ILE A 1 73 ? 6.487 8.665 17.985 1.00 84.62 73 ILE A C 1
ATOM 553 O O . ILE A 1 73 ? 6.984 9.626 17.392 1.00 84.62 73 ILE A O 1
ATOM 557 N N . PRO A 1 74 ? 5.755 7.736 17.349 1.00 82.50 74 PRO A N 1
ATOM 558 C CA . PRO A 1 74 ? 5.338 7.925 15.974 1.00 82.50 74 PRO A CA 1
ATOM 559 C C . PRO A 1 74 ? 4.420 9.139 15.880 1.00 82.50 74 PRO A C 1
ATOM 561 O O . PRO A 1 74 ? 3.547 9.355 16.720 1.00 82.50 74 PRO A O 1
ATOM 564 N N . THR A 1 75 ? 4.620 9.907 14.823 1.00 82.06 75 THR A N 1
ATOM 565 C CA . THR A 1 75 ? 3.765 11.020 14.430 1.00 82.06 75 THR A CA 1
ATOM 566 C C . THR A 1 75 ? 3.383 10.855 12.963 1.00 82.06 75 THR A C 1
ATOM 568 O O . THR A 1 75 ? 4.040 10.116 12.220 1.00 82.06 75 THR A O 1
ATOM 571 N N . HIS A 1 76 ? 2.312 11.519 12.530 1.00 77.50 76 HIS A N 1
ATOM 572 C CA . HIS A 1 76 ? 1.989 11.591 11.109 1.00 77.50 76 HIS A CA 1
ATOM 573 C C . HIS A 1 76 ? 2.988 12.471 10.352 1.00 77.50 76 HIS A C 1
ATOM 575 O O . HIS A 1 76 ? 3.895 13.085 10.926 1.00 77.50 76 HIS A O 1
ATOM 581 N N . TYR A 1 77 ? 2.824 12.528 9.030 1.00 70.81 77 TYR A N 1
ATOM 582 C CA . TYR A 1 77 ? 3.562 13.472 8.203 1.00 70.81 77 TYR A CA 1
ATOM 583 C C . TYR A 1 77 ? 3.415 14.892 8.774 1.00 70.81 77 TYR A C 1
ATOM 585 O O . TYR A 1 77 ? 2.312 15.319 9.103 1.00 70.81 77 TYR A O 1
ATOM 593 N N . ASN A 1 78 ? 4.531 15.616 8.902 1.00 74.75 78 ASN A N 1
ATOM 594 C CA . ASN A 1 78 ? 4.604 16.934 9.548 1.00 74.75 78 ASN A CA 1
ATOM 595 C C . ASN A 1 78 ? 4.377 16.948 11.079 1.00 74.75 78 ASN A C 1
ATOM 597 O O . ASN A 1 78 ? 4.036 17.982 11.648 1.00 74.75 78 ASN A O 1
ATOM 601 N N . SER A 1 79 ? 4.597 15.819 11.761 1.00 76.25 79 SER A N 1
ATOM 602 C CA . SER A 1 79 ? 4.543 15.707 13.227 1.00 76.25 79 SER A CA 1
ATOM 603 C C . SER A 1 79 ? 3.175 15.984 13.857 1.00 76.25 79 SER A C 1
ATOM 605 O O . SER A 1 79 ? 3.091 16.358 15.027 1.00 76.25 79 SER A O 1
ATOM 607 N N . THR A 1 80 ? 2.097 15.798 13.099 1.00 75.19 80 THR A N 1
ATOM 608 C CA . THR A 1 80 ? 0.729 16.013 13.572 1.00 75.19 80 THR A CA 1
ATOM 609 C C . THR A 1 80 ? 0.102 14.728 14.116 1.00 75.19 80 THR A C 1
ATOM 611 O O . THR A 1 80 ? 0.524 13.613 13.805 1.00 75.19 80 THR A O 1
ATOM 614 N N . VAL A 1 81 ? -0.912 14.915 14.956 1.00 79.56 81 VAL A N 1
ATOM 615 C CA . VAL A 1 81 ? -1.858 13.904 15.447 1.00 79.56 81 VAL A CA 1
ATOM 616 C C . VAL A 1 81 ? -3.237 14.565 15.468 1.00 79.56 81 VAL A C 1
ATOM 618 O O . VAL A 1 81 ? -3.333 15.758 15.767 1.00 79.56 81 VAL A O 1
ATOM 621 N N . GLU A 1 82 ? -4.304 13.842 15.139 1.00 81.94 82 GLU A N 1
ATOM 622 C CA . GLU A 1 82 ? -5.652 14.431 15.098 1.00 81.94 82 GLU A CA 1
ATOM 623 C C . GLU A 1 82 ? -6.247 14.636 16.500 1.00 81.94 82 GLU A C 1
ATOM 625 O O . GLU A 1 82 ? -7.170 15.433 16.661 1.00 81.94 82 GLU A O 1
ATOM 630 N N . ASN A 1 83 ? -5.722 13.942 17.519 1.00 87.62 83 ASN A N 1
ATOM 631 C CA . ASN A 1 83 ? -6.213 13.952 18.903 1.00 87.62 83 ASN A CA 1
ATOM 632 C C . ASN A 1 83 ? -7.703 13.600 19.020 1.00 87.62 83 ASN A C 1
ATOM 634 O O . ASN A 1 83 ? -8.435 14.169 19.834 1.00 87.62 83 ASN A O 1
ATOM 638 N N . ARG A 1 84 ? -8.167 12.662 18.194 1.00 91.75 84 ARG A N 1
ATOM 639 C CA . ARG A 1 84 ? -9.550 12.183 18.207 1.00 91.75 84 ARG A CA 1
ATOM 640 C C . ARG A 1 84 ? -9.640 10.760 17.686 1.00 91.75 84 ARG A C 1
ATOM 642 O O . ARG A 1 84 ? -8.708 10.225 17.092 1.00 91.75 84 ARG A O 1
ATOM 649 N N . PHE A 1 85 ? -10.808 10.163 17.871 1.00 93.38 85 PHE A N 1
ATOM 650 C CA . PHE A 1 85 ? -11.157 8.960 17.136 1.00 93.38 85 PHE A CA 1
ATOM 651 C C . PHE A 1 85 ? -11.502 9.314 15.684 1.00 93.38 85 PHE A C 1
ATOM 653 O O . PHE A 1 85 ? -12.260 10.255 15.430 1.00 93.38 85 PHE A O 1
ATOM 660 N N . ILE A 1 86 ? -10.952 8.551 14.745 1.00 93.88 86 ILE A N 1
ATOM 661 C CA . ILE A 1 86 ? -11.197 8.662 13.301 1.00 93.88 86 ILE A CA 1
ATOM 662 C C . ILE A 1 86 ? -11.613 7.298 12.750 1.00 93.88 86 ILE A C 1
ATOM 664 O O . ILE A 1 86 ? -11.270 6.273 13.334 1.00 93.88 86 ILE A O 1
ATOM 668 N N . SER A 1 87 ? -12.364 7.242 11.651 1.00 95.75 87 SER A N 1
ATOM 669 C CA . SER A 1 87 ? -12.726 5.941 11.073 1.00 95.75 87 SER A CA 1
ATOM 670 C C . SER A 1 87 ? -11.502 5.241 10.473 1.00 95.75 87 SER A C 1
ATOM 672 O O . SER A 1 87 ? -10.544 5.894 10.056 1.00 95.75 87 SER A O 1
ATOM 674 N N . ALA A 1 88 ? -11.530 3.910 10.382 1.00 94.25 88 ALA A N 1
ATOM 675 C CA . ALA A 1 88 ? -10.468 3.143 9.731 1.00 94.25 88 ALA A CA 1
ATOM 676 C C . ALA A 1 88 ? -10.236 3.578 8.272 1.00 94.25 88 ALA A C 1
ATOM 678 O O . ALA A 1 88 ? -9.095 3.637 7.813 1.00 94.25 88 ALA A O 1
ATOM 679 N N . GLN A 1 89 ? -11.307 3.938 7.557 1.00 93.88 89 GLN A N 1
ATOM 680 C CA . GLN A 1 89 ? -11.215 4.510 6.215 1.00 93.88 89 GLN A CA 1
ATOM 681 C C . GLN A 1 89 ? -10.497 5.867 6.216 1.00 93.88 89 GLN A C 1
ATOM 683 O O . GLN A 1 89 ? -9.618 6.095 5.384 1.00 93.88 89 GLN A O 1
ATOM 688 N N . GLU A 1 90 ? -10.844 6.759 7.148 1.00 93.81 90 GLU A N 1
ATOM 689 C CA . GLU A 1 90 ? -10.201 8.069 7.268 1.00 93.81 90 GLU A CA 1
ATOM 690 C C . GLU A 1 90 ? -8.708 7.917 7.601 1.00 93.81 90 GLU A C 1
ATOM 692 O O . GLU A 1 90 ? -7.864 8.501 6.919 1.00 93.81 90 GLU A O 1
ATOM 697 N N . ALA A 1 91 ? -8.374 7.074 8.580 1.00 92.12 91 ALA A N 1
ATOM 698 C CA . ALA A 1 91 ? -6.997 6.794 8.989 1.00 92.12 91 ALA A CA 1
ATOM 699 C C . ALA A 1 91 ? -6.123 6.292 7.828 1.00 92.12 91 ALA A C 1
ATOM 701 O O . ALA A 1 91 ? -4.970 6.708 7.673 1.00 92.12 91 ALA A O 1
ATOM 702 N N . LEU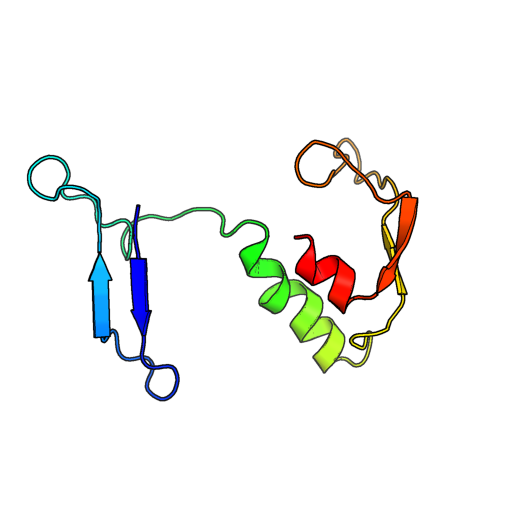 A 1 92 ? -6.673 5.418 6.979 1.00 90.94 92 LEU A N 1
ATOM 703 C CA . LEU A 1 92 ? -5.951 4.913 5.818 1.00 90.94 92 LEU A CA 1
ATOM 704 C C . LEU A 1 92 ? -5.815 5.974 4.715 1.00 90.94 92 LEU A C 1
ATOM 706 O O . LEU A 1 92 ? -4.779 6.030 4.060 1.00 90.94 92 LEU A O 1
ATOM 710 N N . SER A 1 93 ? -6.816 6.841 4.539 1.00 90.88 93 SER A N 1
ATOM 711 C CA . SER A 1 93 ? -6.785 7.924 3.542 1.00 90.88 93 SER A CA 1
ATOM 712 C C . SER A 1 93 ? -5.759 9.025 3.845 1.00 90.88 93 SER A C 1
ATOM 714 O O . SER A 1 93 ? -5.278 9.680 2.925 1.00 90.88 93 SER A O 1
ATOM 716 N N . LYS A 1 94 ? -5.414 9.216 5.125 1.00 85.50 94 LYS A N 1
ATOM 717 C CA . LYS A 1 94 ? -4.457 10.226 5.617 1.00 85.50 94 LYS A CA 1
ATOM 718 C C . LYS A 1 94 ? -3.015 9.714 5.762 1.00 85.50 94 LYS A C 1
ATOM 720 O O . LYS A 1 94 ? -2.169 10.428 6.296 1.00 85.50 94 LYS A O 1
ATOM 725 N N . SER A 1 95 ? -2.756 8.466 5.365 1.00 78.69 95 SER A N 1
ATOM 726 C CA . SER A 1 95 ? -1.474 7.774 5.570 1.00 78.69 95 SER A CA 1
ATOM 727 C C . SER A 1 95 ? -0.404 8.092 4.535 1.00 78.69 95 SER A C 1
ATOM 729 O O . SER A 1 95 ? -0.744 8.341 3.363 1.00 78.69 95 SER A O 1
#

Radius of gyration: 18.12 Å; chains: 1; bounding box: 40×29×44 Å

pLDDT: mean 92.43, std 6.05, range [70.81, 98.31]

Sequence (95 aa):
MGAVVIDNATGKVLAFSGGVDFKNSQINHAFDTYRSPGSSIKPYLVYGPAIEHKLISSQTALADFPTRFGNYIPTHYNSTVENRFISAQEALSKS

Organism: NCBI:txid47770

Foldseek 3Di:
DKDFDADPVPRDTPDIDQDDDCVVPVGGVHPRDDDDPPLVCCVPPPVVVCVVVVVADQFDWDAFDFDDPDPDTDAAVVRDTPRGTDGPNVVSVRD

Secondary structure (DSSP, 8-state):
--EEEE-TTT--EEEEE--S-TTT----TTTT-----GGGGHIIIIIHHHHHTTS--TT-EEEES---BTTB----GGG----EEEEHHHHHHT-